Protein AF-A0A2V2YQK9-F1 (afdb_monomer_lite)

Structure (mmCIF, N/CA/C/O backbone):
data_AF-A0A2V2YQK9-F1
#
_entry.id   AF-A0A2V2YQK9-F1
#
loop_
_atom_site.group_PDB
_atom_site.id
_atom_site.type_symbol
_atom_site.label_atom_id
_atom_site.label_alt_id
_atom_site.label_comp_id
_atom_site.label_asym_id
_atom_site.label_entity_id
_atom_site.label_seq_id
_atom_site.pdbx_PDB_ins_code
_atom_site.Cartn_x
_atom_site.Cartn_y
_atom_site.Cartn_z
_atom_site.occupancy
_atom_site.B_iso_or_equiv
_atom_site.au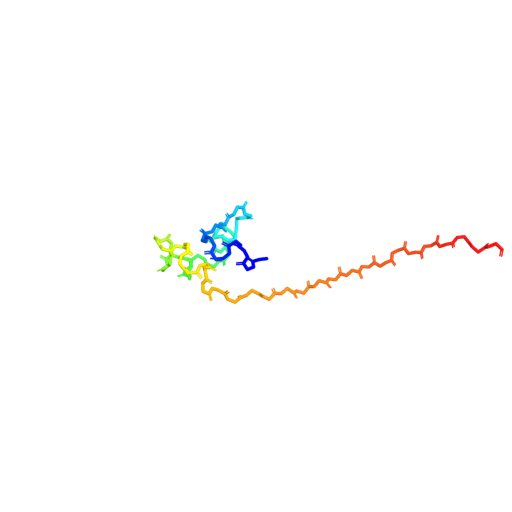th_seq_id
_atom_site.auth_comp_id
_atom_site.auth_asym_id
_atom_site.auth_atom_id
_atom_site.pdbx_PDB_model_num
ATOM 1 N N . MET A 1 1 ? -2.710 -7.549 -7.583 1.00 88.38 1 MET A N 1
ATOM 2 C CA . MET A 1 1 ? -3.007 -6.836 -6.324 1.00 88.38 1 MET A CA 1
ATOM 3 C C . MET A 1 1 ? -4.250 -7.332 -5.585 1.00 88.38 1 MET A C 1
ATOM 5 O O . MET A 1 1 ? -4.145 -7.651 -4.412 1.00 88.38 1 MET A O 1
ATOM 9 N N . LYS A 1 2 ? -5.402 -7.509 -6.248 1.00 92.88 2 LYS A N 1
ATOM 10 C CA . LYS A 1 2 ? -6.662 -7.904 -5.579 1.00 92.88 2 LYS A CA 1
ATOM 11 C C . LYS A 1 2 ? -6.603 -9.167 -4.703 1.00 92.88 2 LYS A C 1
ATOM 13 O O . LYS A 1 2 ? -7.272 -9.217 -3.681 1.00 92.88 2 LYS A O 1
ATOM 18 N N . LYS A 1 3 ? -5.789 -10.171 -5.056 1.00 95.12 3 LYS A N 1
ATOM 19 C CA . LYS A 1 3 ? -5.579 -11.363 -4.208 1.00 95.12 3 LYS A CA 1
ATOM 20 C C . LYS A 1 3 ? -4.905 -11.025 -2.870 1.00 95.12 3 LYS A C 1
ATOM 22 O O . LYS A 1 3 ? -5.302 -11.569 -1.851 1.00 95.12 3 LYS A O 1
ATOM 27 N N . LEU A 1 4 ? -3.927 -10.118 -2.887 1.00 94.75 4 LEU A N 1
ATOM 28 C CA . LEU A 1 4 ? -3.208 -9.667 -1.694 1.00 94.75 4 LEU A CA 1
ATOM 29 C C . LEU A 1 4 ? -4.146 -8.875 -0.774 1.00 94.75 4 LEU A C 1
ATOM 31 O O . LEU A 1 4 ? -4.300 -9.234 0.387 1.00 94.75 4 LEU A O 1
ATOM 35 N N . GLN A 1 5 ? -4.886 -7.911 -1.334 1.00 94.12 5 GLN A N 1
ATOM 36 C CA . GLN A 1 5 ? -5.892 -7.125 -0.604 1.00 94.12 5 GLN A CA 1
ATOM 37 C C . GLN A 1 5 ? -7.008 -7.998 -0.008 1.00 94.12 5 GLN A C 1
ATOM 39 O O . GLN A 1 5 ? -7.358 -7.847 1.157 1.00 94.12 5 GLN A O 1
ATOM 44 N N . LYS A 1 6 ? -7.536 -8.968 -0.773 1.00 95.44 6 LYS A N 1
ATOM 45 C CA . LYS A 1 6 ? -8.571 -9.898 -0.284 1.00 95.44 6 LYS A CA 1
ATOM 46 C C . LYS A 1 6 ? -8.087 -10.730 0.906 1.00 95.44 6 LYS A C 1
ATOM 48 O O . LYS A 1 6 ? -8.870 -10.993 1.813 1.00 95.44 6 LYS A O 1
ATOM 53 N N . ASN A 1 7 ? -6.822 -11.137 0.883 1.00 96.00 7 ASN A N 1
ATOM 54 C CA . ASN A 1 7 ? -6.212 -11.931 1.945 1.00 96.00 7 ASN A CA 1
ATOM 55 C C . ASN A 1 7 ? -5.615 -11.070 3.067 1.00 96.00 7 ASN A C 1
ATOM 57 O O . ASN A 1 7 ? -5.071 -11.642 4.002 1.00 96.00 7 ASN A O 1
ATOM 61 N N . LYS A 1 8 ? -5.717 -9.734 2.976 1.00 94.25 8 LYS A N 1
ATOM 62 C CA . LYS A 1 8 ? -5.126 -8.774 3.919 1.00 94.25 8 LYS A CA 1
ATOM 63 C C . LYS A 1 8 ? -3.605 -8.924 4.081 1.00 94.25 8 LYS A C 1
ATOM 65 O O . LYS A 1 8 ? -3.056 -8.728 5.151 1.00 94.25 8 LYS A O 1
ATOM 70 N N . LEU A 1 9 ? -2.910 -9.289 3.004 1.00 93.25 9 LEU A N 1
ATOM 71 C CA . LEU A 1 9 ? -1.466 -9.525 3.024 1.00 93.25 9 LEU A CA 1
ATOM 72 C C . LEU A 1 9 ? -0.727 -8.427 2.271 1.00 93.25 9 LEU A C 1
ATOM 74 O O . LEU A 1 9 ? -1.031 -8.187 1.105 1.00 93.25 9 LEU A O 1
ATOM 78 N N . ASP A 1 10 ? 0.312 -7.866 2.881 1.00 91.88 10 ASP A N 1
ATOM 79 C CA . ASP A 1 10 ? 1.230 -6.923 2.235 1.00 91.88 10 ASP A CA 1
ATOM 80 C C . ASP A 1 10 ? 2.681 -7.449 2.234 1.00 91.88 10 ASP A C 1
ATOM 82 O O . ASP A 1 10 ? 3.533 -6.973 2.980 1.00 91.88 10 ASP A O 1
ATOM 86 N N . PRO A 1 11 ? 2.992 -8.462 1.405 1.00 94.12 11 PRO A N 1
ATOM 87 C CA . PRO A 1 11 ? 4.332 -9.047 1.345 1.00 94.12 11 PRO A CA 1
ATOM 88 C C . PRO A 1 11 ? 5.346 -8.180 0.582 1.00 94.12 11 PRO A C 1
ATOM 90 O O . PRO A 1 11 ? 6.513 -8.547 0.496 1.00 94.12 11 PRO A O 1
ATOM 93 N N . ILE A 1 12 ? 4.899 -7.081 -0.032 1.00 92.44 12 ILE A N 1
ATOM 94 C CA . ILE A 1 12 ? 5.716 -6.217 -0.895 1.00 92.44 12 ILE A CA 1
ATOM 95 C C . ILE A 1 12 ? 6.047 -4.867 -0.241 1.00 92.44 12 ILE A C 1
ATOM 97 O O . ILE A 1 12 ? 6.756 -4.071 -0.851 1.00 92.44 12 ILE A O 1
ATOM 101 N N . GLY A 1 1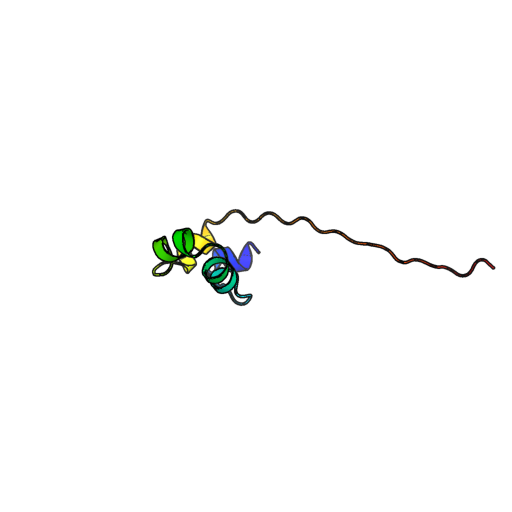3 ? 5.560 -4.615 0.980 1.00 93.56 13 GLY A N 1
ATOM 102 C CA . GLY A 1 13 ? 5.946 -3.461 1.794 1.00 93.56 13 GLY A CA 1
ATOM 103 C C . GLY A 1 13 ? 5.247 -2.150 1.423 1.00 93.56 13 GLY A C 1
ATOM 104 O O . GLY A 1 13 ? 5.850 -1.083 1.545 1.00 93.56 13 GLY A O 1
ATOM 105 N N . ILE A 1 14 ? 3.986 -2.185 0.979 1.00 94.88 14 ILE A N 1
ATOM 106 C CA . ILE A 1 14 ? 3.211 -0.955 0.726 1.00 94.88 14 ILE A CA 1
ATOM 107 C C . ILE A 1 14 ? 3.032 -0.136 2.016 1.00 94.88 14 ILE A C 1
ATOM 109 O O . ILE A 1 14 ? 3.121 1.091 1.977 1.00 94.88 14 ILE A O 1
ATOM 113 N N . GLY A 1 15 ? 2.840 -0.790 3.161 1.00 95.31 15 GLY A N 1
ATOM 114 C CA . GLY A 1 15 ? 2.727 -0.137 4.467 1.00 95.31 15 GLY A CA 1
ATOM 115 C C . GLY A 1 15 ? 4.027 0.516 4.907 1.00 95.31 15 GLY A C 1
ATOM 116 O O . GLY A 1 15 ? 4.017 1.627 5.429 1.00 95.31 15 GLY A O 1
ATOM 117 N N . ASP A 1 16 ? 5.160 -0.120 4.613 1.00 97.06 16 ASP A N 1
ATOM 118 C CA . ASP A 1 16 ? 6.478 0.462 4.862 1.00 97.06 16 ASP A CA 1
ATOM 119 C C . ASP A 1 16 ? 6.715 1.705 4.006 1.00 97.06 16 ASP A C 1
ATOM 121 O O . ASP A 1 16 ? 7.195 2.723 4.510 1.00 97.06 16 ASP A O 1
ATOM 125 N N . TYR A 1 17 ? 6.314 1.653 2.734 1.00 96.56 17 TYR A N 1
ATOM 126 C CA . TYR A 1 17 ? 6.355 2.809 1.848 1.00 96.56 17 TYR A CA 1
ATOM 127 C C . TYR A 1 17 ? 5.452 3.945 2.361 1.00 96.56 17 TYR A C 1
ATOM 129 O O . TYR A 1 17 ? 5.905 5.081 2.503 1.00 96.56 17 TYR A O 1
ATOM 137 N N . ALA A 1 18 ? 4.201 3.644 2.722 1.00 96.56 18 ALA A N 1
ATOM 138 C CA . ALA A 1 18 ? 3.269 4.623 3.282 1.00 96.56 18 ALA A CA 1
ATOM 139 C C . ALA A 1 18 ? 3.793 5.236 4.591 1.00 96.56 18 ALA A C 1
ATOM 141 O O . ALA A 1 18 ? 3.687 6.442 4.797 1.00 96.56 18 ALA A O 1
ATOM 142 N N . ARG A 1 19 ? 4.427 4.438 5.453 1.00 96.75 19 ARG A N 1
ATOM 143 C CA . ARG A 1 19 ? 5.070 4.920 6.679 1.00 96.75 19 ARG A CA 1
ATOM 144 C C . ARG A 1 19 ? 6.217 5.888 6.394 1.00 96.75 19 ARG A C 1
ATOM 146 O O . ARG A 1 19 ? 6.374 6.853 7.136 1.00 96.75 19 ARG A O 1
ATOM 153 N N . ALA A 1 20 ? 7.015 5.629 5.359 1.00 98.00 20 ALA A N 1
ATOM 154 C CA . ALA A 1 20 ? 8.177 6.449 5.023 1.00 98.00 20 ALA A CA 1
ATOM 155 C C . ALA A 1 20 ? 7.801 7.792 4.375 1.00 98.00 20 ALA A C 1
ATOM 157 O O . ALA A 1 20 ? 8.435 8.803 4.670 1.00 98.00 20 ALA A O 1
ATOM 158 N N . TYR A 1 21 ? 6.781 7.808 3.512 1.00 97.44 21 TYR A N 1
ATOM 159 C CA . TYR A 1 21 ? 6.444 8.982 2.694 1.00 97.44 21 TYR A CA 1
ATOM 160 C C . TYR A 1 21 ? 5.170 9.709 3.138 1.00 97.44 21 TYR A C 1
ATOM 162 O O . TYR A 1 21 ? 5.061 10.913 2.943 1.00 97.44 21 TYR A O 1
ATOM 170 N N . GLU A 1 22 ? 4.238 9.009 3.786 1.00 96.94 22 GLU A N 1
ATOM 171 C CA . GLU A 1 22 ? 2.914 9.514 4.175 1.00 96.94 22 GLU A CA 1
ATOM 172 C C . GLU A 1 22 ? 2.625 9.233 5.659 1.00 96.94 22 GLU A C 1
ATOM 174 O O . GLU A 1 22 ? 1.528 8.818 6.049 1.00 96.94 22 GLU A O 1
ATOM 179 N N . TYR A 1 23 ? 3.628 9.454 6.518 1.00 96.81 23 TYR A N 1
ATOM 180 C CA . TYR A 1 23 ? 3.602 9.047 7.927 1.00 96.81 23 TYR A CA 1
ATOM 181 C C . TYR A 1 23 ? 2.350 9.514 8.685 1.00 96.81 23 TYR A C 1
ATOM 183 O O . TYR A 1 23 ? 1.758 8.739 9.428 1.00 96.81 23 TYR A O 1
ATOM 191 N N . THR A 1 24 ? 1.905 10.757 8.486 1.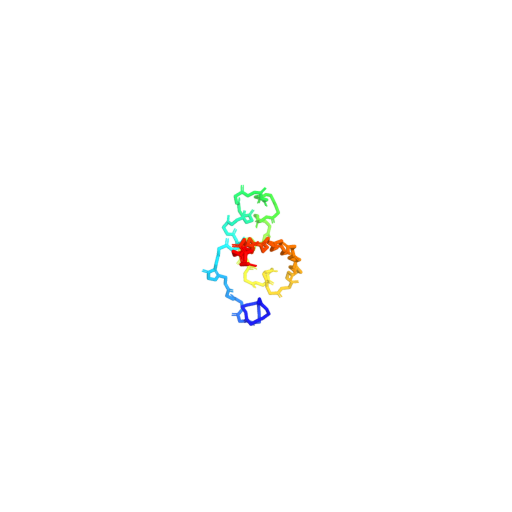00 97.62 24 THR A N 1
ATOM 192 C CA . THR A 1 24 ? 0.721 11.305 9.173 1.00 97.62 24 THR A CA 1
ATOM 193 C C . THR A 1 24 ? -0.581 10.606 8.777 1.00 97.62 24 THR A C 1
ATOM 195 O O . THR A 1 24 ? -1.504 10.510 9.588 1.00 97.62 24 THR A O 1
ATOM 198 N N . ALA A 1 25 ? -0.695 10.142 7.532 1.00 96.62 25 ALA A N 1
ATOM 199 C CA . ALA A 1 25 ? -1.838 9.347 7.097 1.00 96.62 25 ALA A CA 1
ATOM 200 C C . ALA A 1 25 ? -1.700 7.906 7.601 1.00 96.62 25 ALA A C 1
ATOM 202 O O . ALA A 1 25 ? -2.644 7.358 8.172 1.00 96.62 25 ALA A O 1
ATOM 203 N N . PHE A 1 26 ? -0.502 7.333 7.468 1.00 97.44 26 PHE A N 1
ATOM 204 C CA . PHE A 1 26 ? -0.192 5.980 7.912 1.00 97.44 26 PHE A CA 1
ATOM 205 C C . PHE A 1 26 ? -0.418 5.788 9.418 1.00 97.44 26 PHE A C 1
ATOM 207 O O . PHE A 1 26 ? -1.038 4.808 9.825 1.00 97.44 26 PHE A O 1
ATOM 214 N N . SER A 1 27 ? -0.014 6.744 10.259 1.00 97.62 27 SER A N 1
ATOM 215 C CA . SER A 1 27 ? -0.139 6.644 11.719 1.00 97.62 27 SER A CA 1
ATOM 216 C C . SER A 1 27 ? -1.587 6.501 12.196 1.00 97.62 27 SER A C 1
ATOM 218 O O . SER A 1 27 ? -1.820 5.976 13.280 1.00 97.62 27 SER A O 1
ATOM 220 N N . LYS A 1 28 ? -2.568 6.950 11.400 1.00 97.81 28 LYS A N 1
ATOM 221 C CA . LYS A 1 28 ? -4.004 6.822 11.708 1.00 97.81 28 LYS A CA 1
ATOM 222 C C . LYS A 1 28 ? -4.542 5.414 11.465 1.00 97.81 28 LYS A C 1
ATOM 224 O O . LYS A 1 28 ? -5.580 5.067 12.014 1.00 97.81 28 LYS A O 1
ATOM 229 N N . VAL A 1 29 ? -3.866 4.633 10.624 1.00 97.06 29 VAL A N 1
ATOM 230 C CA . VAL A 1 29 ? -4.298 3.291 10.211 1.00 97.06 29 VAL A CA 1
ATOM 231 C C . VAL A 1 29 ? -3.309 2.199 10.606 1.00 97.06 29 VAL A C 1
ATOM 233 O O . VAL A 1 29 ? -3.597 1.036 10.374 1.00 97.06 29 VAL A O 1
ATOM 236 N N . GLN A 1 30 ? -2.167 2.539 11.215 1.00 96.44 30 GLN A N 1
ATOM 237 C CA . GLN A 1 30 ? -1.071 1.601 11.489 1.00 96.44 30 GLN A CA 1
ATOM 238 C C . GLN A 1 30 ? -1.498 0.352 12.279 1.00 96.44 30 GLN A C 1
ATOM 240 O O . GLN A 1 30 ? -1.024 -0.740 11.986 1.00 96.44 30 GLN A O 1
ATOM 245 N N . GLU A 1 31 ? -2.414 0.491 13.245 1.00 97.19 31 GLU A N 1
ATOM 246 C CA . GLU A 1 31 ? -2.901 -0.628 14.072 1.00 97.19 31 GLU A CA 1
ATOM 247 C C . GLU A 1 31 ? -3.833 -1.570 13.295 1.00 97.19 31 GLU A C 1
ATOM 249 O O . GLU A 1 31 ? -3.980 -2.739 13.644 1.00 97.19 31 GLU A O 1
ATOM 254 N N . HIS A 1 32 ? -4.434 -1.071 12.214 1.00 96.81 32 HIS A N 1
ATOM 255 C CA . HIS A 1 32 ? -5.370 -1.789 11.350 1.00 96.81 32 HIS A CA 1
ATOM 256 C C . HIS A 1 32 ? -4.934 -1.706 9.884 1.00 96.81 32 HIS A C 1
ATOM 258 O O . HIS A 1 32 ? -5.762 -1.602 8.974 1.00 96.81 32 HIS A O 1
ATOM 264 N N . TRP A 1 33 ? -3.616 -1.740 9.650 1.00 96.12 33 TRP A N 1
ATOM 265 C CA . TRP A 1 33 ? -3.034 -1.543 8.322 1.00 96.12 33 TRP A CA 1
ATOM 266 C C . TRP A 1 33 ? -3.638 -2.503 7.296 1.00 96.12 33 TRP A C 1
ATOM 268 O O . TRP A 1 33 ? -3.955 -2.114 6.178 1.00 96.12 33 TRP A O 1
ATOM 278 N N . GLU A 1 34 ? -3.859 -3.750 7.697 1.00 94.44 34 GLU A N 1
ATOM 279 C CA . GLU A 1 34 ? -4.344 -4.817 6.826 1.00 94.44 34 GLU A CA 1
ATOM 280 C C . GLU A 1 34 ? -5.775 -4.560 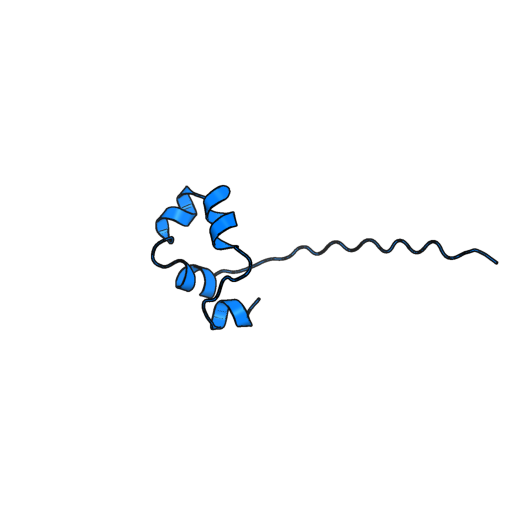6.317 1.00 94.44 34 GLU A C 1
ATOM 282 O O . GLU A 1 34 ? -6.110 -4.893 5.176 1.00 94.44 34 GLU A O 1
ATOM 287 N N . ASP A 1 35 ? -6.608 -3.913 7.139 1.00 95.81 35 ASP A N 1
ATOM 288 C CA . ASP A 1 35 ? -7.961 -3.492 6.771 1.00 95.81 35 ASP A CA 1
ATOM 289 C C . ASP A 1 35 ? -7.935 -2.266 5.856 1.00 95.81 35 ASP A C 1
ATOM 291 O O . ASP A 1 35 ? -8.628 -2.241 4.837 1.00 95.81 35 ASP A O 1
ATOM 295 N N . ALA A 1 36 ? -7.080 -1.287 6.159 1.00 96.12 36 ALA A N 1
ATOM 296 C CA . ALA A 1 36 ? -6.875 -0.128 5.293 1.00 96.12 36 ALA A CA 1
ATOM 297 C C . ALA A 1 36 ? -6.343 -0.547 3.911 1.00 96.12 36 ALA A C 1
ATOM 299 O O . ALA A 1 36 ? -6.829 -0.082 2.880 1.00 96.12 36 ALA A O 1
ATOM 300 N N . PHE A 1 37 ? -5.401 -1.488 3.875 1.00 95.75 37 PHE A N 1
ATOM 301 C CA . PHE A 1 37 ? -4.842 -2.038 2.646 1.00 95.75 37 PHE A CA 1
ATOM 302 C C . PHE A 1 37 ? -5.880 -2.811 1.818 1.00 95.75 37 PHE A C 1
ATOM 304 O O . PHE A 1 37 ? -5.884 -2.724 0.585 1.00 95.75 37 PHE A O 1
ATOM 311 N N . LYS A 1 38 ? -6.790 -3.547 2.471 1.00 96.19 38 LYS A N 1
ATOM 312 C CA . LYS A 1 38 ? -7.880 -4.272 1.800 1.00 96.19 38 LYS A CA 1
ATOM 313 C C . LYS A 1 38 ? -8.820 -3.339 1.030 1.00 96.19 38 LYS A C 1
ATOM 315 O O . LYS A 1 38 ? -9.224 -3.689 -0.080 1.00 96.19 38 LYS A O 1
ATOM 320 N N . GLU A 1 39 ? -9.147 -2.188 1.610 1.00 95.81 39 GLU A N 1
ATOM 321 C CA . GLU A 1 39 ? -10.070 -1.202 1.029 1.00 95.81 39 GLU A CA 1
ATOM 322 C C . GLU A 1 39 ? -9.373 -0.184 0.105 1.00 95.81 39 GLU A C 1
ATOM 324 O O . GLU A 1 39 ? -10.041 0.552 -0.617 1.00 95.81 39 GLU A O 1
ATOM 329 N N . ALA A 1 40 ? -8.036 -0.151 0.084 1.00 94.38 40 ALA A N 1
ATOM 330 C CA . ALA A 1 40 ? -7.274 0.808 -0.709 1.00 94.38 40 ALA A CA 1
ATOM 331 C C . ALA A 1 40 ? -7.536 0.688 -2.223 1.00 94.38 40 ALA A C 1
ATOM 333 O O . ALA A 1 40 ? -7.557 -0.402 -2.810 1.00 94.38 40 ALA A O 1
ATOM 334 N N . GLU A 1 41 ? -7.648 1.833 -2.889 1.00 95.00 41 GLU A N 1
ATOM 335 C CA . GLU A 1 41 ? -7.595 1.910 -4.344 1.00 95.00 41 GLU A CA 1
ATOM 336 C C . GLU A 1 41 ? -6.141 2.080 -4.788 1.00 95.00 41 GLU A C 1
ATOM 338 O O . GLU A 1 41 ? -5.406 2.904 -4.248 1.00 95.00 41 GLU A O 1
ATOM 343 N N . ILE A 1 42 ? -5.699 1.259 -5.744 1.00 91.31 42 ILE A N 1
ATOM 344 C CA . ILE A 1 42 ? -4.306 1.254 -6.192 1.00 91.31 42 ILE A CA 1
ATOM 345 C C . ILE A 1 42 ? -4.275 1.504 -7.693 1.00 91.31 42 ILE A C 1
ATOM 347 O O . ILE A 1 42 ? -4.7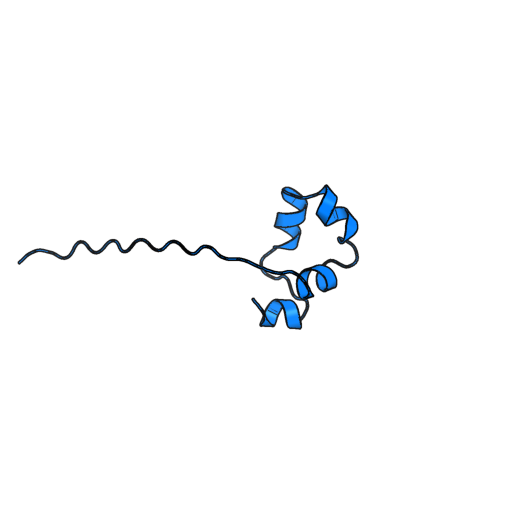60 0.687 -8.481 1.00 91.31 42 ILE A O 1
ATOM 351 N N . HIS A 1 43 ? -3.674 2.631 -8.065 1.00 94.06 43 HIS A N 1
ATOM 352 C CA . HIS A 1 43 ? -3.467 3.048 -9.444 1.00 94.06 43 HIS A CA 1
ATOM 353 C C . HIS A 1 43 ? -2.029 2.741 -9.866 1.00 94.06 43 HIS A C 1
ATOM 355 O O . HIS A 1 43 ? -1.088 2.991 -9.116 1.00 94.06 43 HIS A O 1
ATOM 361 N N . TYR A 1 44 ? -1.861 2.215 -11.077 1.00 90.31 44 TYR A N 1
ATOM 362 C CA . TYR A 1 44 ? -0.554 1.908 -11.653 1.00 90.31 44 TYR A CA 1
ATOM 363 C C . TYR A 1 44 ? -0.406 2.636 -12.986 1.00 90.31 44 TYR A C 1
ATOM 365 O O . TYR A 1 44 ? -1.272 2.507 -13.850 1.00 90.31 44 TYR A O 1
ATOM 373 N N . ASP A 1 45 ? 0.701 3.353 -13.161 1.00 94.81 45 ASP A N 1
ATOM 374 C CA . ASP A 1 45 ? 1.170 3.843 -14.461 1.00 94.81 45 ASP A CA 1
ATOM 375 C C . ASP A 1 45 ? 2.374 2.984 -14.865 1.00 94.81 45 ASP A C 1
ATOM 377 O O . ASP A 1 45 ? 3.435 3.046 -14.239 1.00 94.81 45 ASP A O 1
ATOM 381 N N . VAL A 1 46 ? 2.186 2.116 -15.862 1.00 92.50 46 VAL A N 1
ATOM 382 C CA . VAL A 1 46 ? 3.234 1.217 -16.354 1.00 92.50 46 VAL A CA 1
ATOM 383 C C . VAL A 1 46 ? 3.804 1.797 -17.638 1.00 92.50 46 VAL A C 1
ATOM 385 O O . VAL 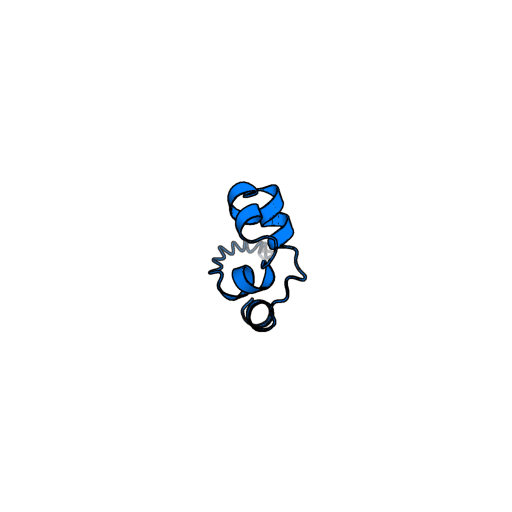A 1 46 ? 3.135 1.820 -18.670 1.00 92.50 46 VAL A O 1
ATOM 388 N N . ARG A 1 47 ? 5.071 2.208 -17.590 1.00 92.94 47 ARG A N 1
ATOM 389 C CA . ARG A 1 47 ? 5.809 2.686 -18.762 1.00 92.94 47 ARG A CA 1
ATOM 390 C C . ARG A 1 47 ? 6.760 1.605 -19.241 1.00 92.94 47 ARG A C 1
ATOM 392 O O . ARG A 1 47 ? 7.679 1.223 -18.522 1.00 92.94 47 ARG A O 1
ATOM 399 N N . VAL A 1 48 ? 6.526 1.121 -20.456 1.00 91.44 48 VAL A N 1
ATOM 400 C CA . VAL A 1 48 ? 7.380 0.131 -21.117 1.00 91.44 48 VAL A CA 1
ATOM 401 C C . VAL A 1 48 ? 8.074 0.801 -22.292 1.00 91.44 48 VAL A C 1
ATOM 403 O O . VAL A 1 48 ? 7.413 1.360 -23.164 1.00 91.44 48 VAL A O 1
ATOM 406 N N . THR A 1 49 ? 9.399 0.708 -22.326 1.00 90.69 49 THR A N 1
ATOM 407 C CA . THR A 1 49 ? 10.204 1.107 -23.483 1.00 90.69 49 THR A CA 1
ATOM 408 C C . THR A 1 49 ? 10.667 -0.155 -24.196 1.00 90.69 49 THR A C 1
ATOM 410 O O . THR A 1 49 ? 11.406 -0.949 -23.615 1.00 90.69 49 THR A O 1
ATOM 413 N N . LEU A 1 50 ? 10.241 -0.353 -25.445 1.00 84.75 50 LEU A N 1
ATOM 414 C CA . LEU A 1 50 ? 10.798 -1.399 -26.302 1.00 84.75 50 LEU A CA 1
ATOM 415 C C . LEU A 1 50 ? 12.076 -0.866 -26.948 1.00 84.75 50 LEU A C 1
ATOM 417 O O . LEU A 1 50 ? 12.024 0.035 -27.780 1.00 84.75 50 LEU A O 1
ATOM 421 N N . ALA A 1 51 ? 13.218 -1.418 -26.552 1.00 79.50 51 ALA A N 1
ATOM 422 C CA . ALA A 1 51 ? 14.480 -1.207 -27.244 1.00 79.50 51 ALA A CA 1
ATOM 423 C C . ALA A 1 51 ? 14.651 -2.323 -28.281 1.00 79.50 51 ALA A C 1
ATOM 425 O O . ALA A 1 51 ? 15.422 -3.254 -28.068 1.00 79.50 51 ALA A O 1
ATOM 426 N N . ASP A 1 52 ? 13.876 -2.267 -29.365 1.00 73.69 52 ASP A N 1
ATOM 427 C CA . ASP A 1 52 ? 14.198 -3.059 -30.549 1.00 73.69 52 ASP A CA 1
ATOM 428 C C . ASP A 1 52 ? 15.176 -2.257 -31.411 1.00 73.69 52 ASP A C 1
ATOM 430 O O . ASP A 1 52 ? 14.853 -1.188 -31.929 1.00 73.69 52 ASP A O 1
ATOM 434 N N . VAL A 1 53 ? 16.399 -2.761 -31.507 1.00 69.88 53 VAL A N 1
ATOM 435 C CA . VAL A 1 53 ? 17.390 -2.360 -32.508 1.00 69.88 53 VAL A CA 1
ATOM 436 C C . VAL A 1 53 ? 17.678 -3.618 -33.314 1.00 69.88 53 VAL A C 1
ATOM 438 O O . VAL A 1 53 ? 18.690 -4.287 -33.121 1.00 69.88 53 VAL A O 1
ATOM 441 N N . GLY A 1 54 ? 16.726 -3.993 -34.168 1.00 74.38 54 GLY A N 1
ATOM 442 C CA . GLY A 1 54 ? 16.947 -5.017 -35.180 1.00 74.38 54 GLY A CA 1
ATOM 443 C C . GLY A 1 54 ? 18.086 -4.600 -36.113 1.00 74.38 54 GLY A C 1
ATOM 444 O O . GLY A 1 54 ? 18.223 -3.423 -36.458 1.00 74.38 54 GLY A O 1
ATOM 445 N N . ALA A 1 55 ? 18.920 -5.557 -36.517 1.00 70.75 55 ALA A N 1
ATOM 446 C CA . ALA A 1 55 ? 19.870 -5.331 -37.596 1.00 70.75 55 ALA A CA 1
ATOM 447 C C . ALA A 1 55 ? 19.089 -5.134 -38.903 1.00 70.75 55 ALA A C 1
ATOM 449 O O . ALA A 1 55 ? 18.241 -5.952 -39.253 1.00 70.75 55 ALA A O 1
ATOM 450 N N . ILE A 1 56 ? 19.363 -4.033 -39.600 1.00 69.56 56 ILE A N 1
ATOM 451 C CA . ILE A 1 56 ? 18.913 -3.832 -40.976 1.00 69.56 56 ILE A CA 1
ATOM 452 C C . ILE A 1 56 ? 19.837 -4.705 -41.841 1.00 69.56 56 ILE A C 1
ATOM 454 O O . ILE A 1 56 ? 21.022 -4.385 -41.941 1.00 69.56 56 ILE A O 1
ATOM 458 N N . GLU A 1 57 ? 19.336 -5.824 -42.374 1.00 55.84 57 GLU A N 1
ATOM 459 C CA . GLU A 1 57 ? 20.012 -6.608 -43.430 1.00 55.84 57 GLU A CA 1
ATOM 460 C C . GLU A 1 57 ? 19.744 -6.021 -44.822 1.00 55.84 57 GLU A C 1
ATOM 462 O O . GLU A 1 57 ? 18.606 -5.553 -45.065 1.00 55.84 57 GLU A O 1
#

pLDDT: mean 91.81, std 8.67, range [55.84, 98.0]

Organism: NCBI:txid375489

Foldseek 3Di:
DQVCLVVLHDPPCPLVVCCVPVVVVSVVCVVPSSPVSNPDDDDDDDDDDDPDPDDDD

InterPro domains:
  IPR008844 Spore germination GerAC-like [PTHR35789] (1-57)
  IPR038501 Spore germination GerAC, C-terminal domain superfamily [G3DSA:3.30.300.210] (1-56)
  IPR046953 Spore germination GerAC-like, C-terminal [PF05504] (1-54)

Radius of gyration: 17.63 Å; chains: 1; bounding box: 30×23×58 Å

Secondary structure (DSSP, 8-state):
-HHHHHTT--TT-HHHHHHHH-HHHHTTTGGGHHHHHHH------------------

Sequence (57 aa):
MKKLQKNKLDPIGIGDYARAYEYTAFSKVQEHWEDAFKEAEIHYDVRVTLADVGAIE